Protein AF-A0A940IC10-F1 (afdb_monomer)

Nearest PDB structures (foldseek):
  9gc3-assembly1_A  TM=4.846E-01  e=5.728E+00  Saccharomyces cerevisiae
  8yt8-assembly1_B  TM=4.686E-01  e=9.907E+00  Mus musculus
  8cll-assembly1_F  TM=2.293E-01  e=1.457E+00  Homo sapiens

Organism: NCBI:txid2840789

Structure (mmCIF, N/CA/C/O backbone):
data_AF-A0A940IC10-F1
#
_entry.id   AF-A0A940IC10-F1
#
loop_
_atom_site.group_PDB
_atom_site.id
_atom_site.type_symbol
_atom_site.label_atom_id
_atom_site.label_alt_id
_atom_site.label_comp_id
_atom_site.label_asym_id
_atom_site.label_entity_id
_atom_site.label_seq_id
_atom_site.pdbx_PDB_ins_code
_atom_site.Cartn_x
_atom_site.Cartn_y
_atom_site.Cartn_z
_atom_site.occupancy
_atom_site.B_iso_or_equiv
_atom_site.auth_seq_id
_atom_site.auth_comp_id
_atom_site.auth_asym_id
_atom_site.auth_atom_id
_atom_site.pdbx_PDB_model_num
ATOM 1 N N . MET A 1 1 ? -0.201 7.926 -26.459 1.00 62.94 1 MET A N 1
ATOM 2 C CA . MET A 1 1 ? -0.019 6.772 -25.554 1.00 62.94 1 MET A CA 1
ATOM 3 C C . MET A 1 1 ? -1.287 5.943 -25.596 1.00 62.94 1 MET A C 1
ATOM 5 O O . MET A 1 1 ? -2.355 6.515 -25.414 1.00 62.94 1 MET A O 1
ATOM 9 N N . LYS A 1 2 ? -1.188 4.650 -25.915 1.00 67.69 2 LYS A N 1
ATOM 10 C CA . LYS A 1 2 ? -2.294 3.708 -25.707 1.00 67.69 2 LYS A CA 1
ATOM 11 C C . LYS A 1 2 ? -2.175 3.185 -24.280 1.00 67.69 2 LYS A C 1
ATOM 13 O O . LYS A 1 2 ? -1.069 2.871 -23.862 1.00 67.69 2 LYS A O 1
ATOM 18 N N . PHE A 1 3 ? -3.282 3.179 -23.555 1.00 80.56 3 PHE A N 1
ATOM 19 C CA . PHE A 1 3 ? -3.368 2.657 -22.197 1.00 80.56 3 PHE A CA 1
ATOM 20 C C . PHE A 1 3 ? -4.049 1.292 -22.305 1.00 80.56 3 PHE A C 1
ATOM 22 O O . PHE A 1 3 ? -5.214 1.237 -22.710 1.00 80.56 3 PHE A O 1
ATOM 29 N N . GLU A 1 4 ? -3.326 0.206 -22.030 1.00 88.19 4 GLU A N 1
ATOM 30 C CA . GLU A 1 4 ? -3.821 -1.170 -22.194 1.00 88.19 4 GLU A CA 1
ATOM 31 C C . GLU A 1 4 ? -3.599 -1.965 -20.891 1.00 88.19 4 GLU A C 1
ATOM 33 O O . GLU A 1 4 ? -2.802 -2.906 -20.846 1.00 88.19 4 GLU A O 1
ATOM 38 N N . PRO A 1 5 ? -4.305 -1.595 -19.801 1.00 93.31 5 PRO A N 1
ATOM 39 C CA . PRO A 1 5 ? -4.076 -2.175 -18.488 1.00 93.31 5 PRO A CA 1
ATOM 40 C C . PRO A 1 5 ? -4.544 -3.633 -18.434 1.00 93.31 5 PRO A C 1
ATOM 42 O O . PRO A 1 5 ? -5.677 -3.975 -18.779 1.00 93.31 5 PRO A O 1
ATOM 45 N N . GLN A 1 6 ? -3.676 -4.487 -17.913 1.00 95.69 6 GLN A N 1
ATOM 46 C CA . GLN A 1 6 ? -3.911 -5.895 -17.637 1.00 95.69 6 GLN A CA 1
ATOM 47 C C . GLN A 1 6 ? -4.359 -6.060 -16.182 1.00 95.69 6 GLN A C 1
ATOM 49 O O . GLN A 1 6 ? -3.732 -5.538 -15.258 1.00 95.69 6 GLN A O 1
ATOM 54 N N . LEU A 1 7 ? -5.462 -6.781 -15.966 1.00 97.12 7 LEU A N 1
ATOM 55 C CA . LEU A 1 7 ? -5.994 -7.065 -14.633 1.00 97.12 7 LEU A CA 1
ATOM 56 C C . LEU A 1 7 ? -5.661 -8.502 -14.233 1.00 97.12 7 LEU A C 1
ATOM 58 O O . LEU A 1 7 ? -6.086 -9.452 -14.890 1.00 97.12 7 LEU A O 1
ATOM 62 N N . HIS A 1 8 ? -4.991 -8.662 -13.096 1.00 97.50 8 HIS A N 1
ATOM 63 C CA . HIS A 1 8 ? -4.688 -9.963 -12.508 1.00 97.50 8 HIS A CA 1
ATOM 64 C C . HIS A 1 8 ? -5.331 -10.066 -11.126 1.00 97.50 8 HIS A C 1
ATOM 66 O O . HIS A 1 8 ? -5.090 -9.232 -10.254 1.00 97.50 8 HIS A O 1
ATOM 72 N N . LYS A 1 9 ? -6.144 -11.101 -10.906 1.00 97.88 9 LYS A N 1
ATOM 73 C CA . LYS A 1 9 ? -6.696 -11.419 -9.583 1.00 97.88 9 LYS A CA 1
ATOM 74 C C . LYS A 1 9 ? -5.872 -12.526 -8.945 1.00 97.88 9 LYS A C 1
ATOM 76 O O . LYS A 1 9 ? -5.768 -13.616 -9.504 1.00 97.88 9 LYS A O 1
ATOM 81 N N . LEU A 1 10 ? -5.292 -12.245 -7.785 1.00 97.81 10 LEU A N 1
ATOM 82 C CA . LEU A 1 10 ? -4.518 -13.219 -7.024 1.00 97.81 10 LEU A CA 1
ATOM 83 C C . LEU A 1 10 ? -5.440 -14.119 -6.178 1.00 97.81 10 LEU A C 1
ATOM 85 O O . LEU A 1 10 ? -6.544 -13.698 -5.823 1.00 97.81 10 LEU A O 1
ATOM 89 N N . PRO A 1 11 ? -4.993 -15.330 -5.786 1.00 98.31 11 PRO A N 1
ATOM 90 C CA . PRO A 1 11 ? -5.796 -16.249 -4.971 1.00 98.31 11 PRO A CA 1
ATOM 91 C C . PRO A 1 11 ? -6.234 -15.684 -3.611 1.00 98.31 11 PRO A C 1
ATOM 93 O O . PRO A 1 11 ? -7.239 -16.120 -3.062 1.00 98.31 11 PRO A O 1
ATOM 96 N N . ASN A 1 12 ? -5.503 -14.703 -3.072 1.00 97.00 12 ASN A N 1
ATOM 97 C CA . ASN A 1 12 ? -5.834 -14.020 -1.816 1.00 97.00 12 ASN A CA 1
ATOM 98 C C . ASN A 1 12 ? -6.856 -12.873 -1.979 1.00 97.00 12 ASN A C 1
ATOM 100 O O . ASN A 1 12 ? -7.143 -12.177 -1.009 1.00 97.00 12 ASN A O 1
ATOM 104 N N . GLY A 1 13 ? -7.375 -12.645 -3.190 1.00 96.12 13 GLY A N 1
ATOM 105 C CA . GLY A 1 13 ? -8.345 -11.591 -3.493 1.00 96.12 13 GLY A CA 1
ATOM 106 C C . GLY A 1 13 ? -7.741 -10.242 -3.897 1.00 96.12 13 GLY A C 1
ATOM 107 O O . GLY A 1 13 ? -8.487 -9.357 -4.318 1.00 96.12 13 GLY A O 1
ATOM 108 N N . LEU A 1 14 ? -6.413 -10.068 -3.835 1.00 97.38 14 LEU A N 1
ATOM 109 C CA . LEU A 1 14 ? -5.765 -8.840 -4.299 1.00 97.38 14 LEU A CA 1
ATOM 110 C C . LEU A 1 14 ? -5.892 -8.706 -5.824 1.00 97.38 14 LEU A C 1
ATOM 112 O O . LEU A 1 14 ? -5.637 -9.652 -6.571 1.00 97.38 14 LEU A O 1
ATOM 116 N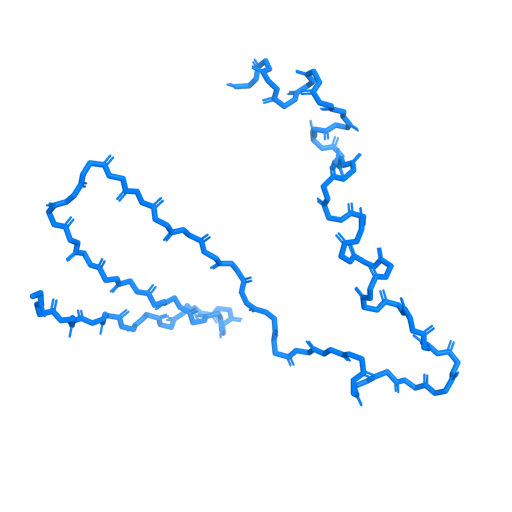 N . THR A 1 15 ? -6.260 -7.510 -6.282 1.00 97.81 15 THR A N 1
ATOM 117 C CA . THR A 1 15 ? -6.280 -7.165 -7.708 1.00 97.81 15 THR A CA 1
ATOM 118 C C . THR A 1 15 ? -5.037 -6.356 -8.054 1.00 97.81 15 THR A C 1
ATOM 120 O O . THR A 1 15 ? -4.792 -5.309 -7.458 1.00 97.81 15 THR A O 1
ATOM 123 N N . VAL A 1 16 ? -4.269 -6.836 -9.028 1.00 97.62 16 VAL A N 1
ATOM 124 C CA . VAL A 1 16 ? -3.109 -6.149 -9.599 1.00 97.62 16 VAL A CA 1
ATOM 125 C C . VAL A 1 16 ? -3.514 -5.573 -10.950 1.00 97.62 16 VAL A C 1
ATOM 127 O O . VAL A 1 16 ? -4.035 -6.293 -11.802 1.00 97.62 16 VAL A O 1
ATOM 130 N N . ILE A 1 17 ? -3.279 -4.275 -11.132 1.00 96.88 17 ILE A N 1
ATOM 131 C CA . ILE A 1 17 ? -3.461 -3.571 -12.403 1.00 96.88 17 ILE A CA 1
ATOM 132 C C . ILE A 1 17 ? -2.063 -3.266 -12.937 1.00 96.88 17 ILE A C 1
ATOM 134 O O . ILE A 1 17 ? -1.314 -2.530 -12.294 1.00 96.88 17 ILE A O 1
ATOM 138 N N . LEU A 1 18 ? -1.710 -3.857 -14.076 1.00 96.06 18 LEU A N 1
ATOM 139 C CA . LEU A 1 18 ? -0.401 -3.724 -14.708 1.00 96.06 18 LEU A CA 1
ATOM 140 C C . LEU A 1 18 ? -0.562 -3.113 -16.098 1.00 96.06 18 LEU A C 1
ATOM 142 O O . LEU A 1 18 ? -1.263 -3.673 -16.927 1.00 96.06 18 LEU A O 1
ATOM 146 N N . ASP A 1 19 ? 0.110 -2.001 -16.368 1.00 94.00 19 ASP A N 1
ATOM 147 C CA . ASP A 1 19 ? 0.138 -1.374 -17.694 1.00 94.00 19 ASP A CA 1
ATOM 148 C C . ASP A 1 19 ? 1.592 -1.325 -18.191 1.00 94.00 19 ASP A C 1
ATOM 150 O O . ASP A 1 19 ? 2.354 -0.454 -17.760 1.00 94.00 19 ASP A O 1
ATOM 154 N N . PRO A 1 20 ? 2.034 -2.306 -19.002 1.00 91.38 20 PRO A N 1
ATOM 155 C CA . PRO A 1 20 ? 3.395 -2.338 -19.523 1.00 91.38 20 PRO A CA 1
ATOM 156 C C . PRO A 1 20 ? 3.620 -1.209 -20.531 1.00 91.38 20 PRO A C 1
ATOM 158 O O . PRO A 1 20 ? 2.944 -1.128 -21.556 1.00 91.38 20 PRO A O 1
ATOM 161 N N . MET A 1 21 ? 4.613 -0.366 -20.263 1.00 90.38 21 MET A N 1
ATOM 162 C CA . MET A 1 21 ? 5.003 0.745 -21.128 1.00 90.38 21 MET A CA 1
ATOM 163 C C . MET A 1 21 ? 6.501 0.681 -21.426 1.00 90.38 21 MET A C 1
ATOM 165 O O . MET A 1 21 ? 7.287 0.294 -20.565 1.00 90.38 21 MET A O 1
ATOM 169 N N . ASP A 1 22 ? 6.897 1.099 -22.628 1.00 92.56 22 ASP A N 1
ATOM 170 C CA . ASP A 1 22 ? 8.304 1.237 -23.026 1.00 92.56 22 ASP A CA 1
ATOM 171 C C . ASP A 1 22 ? 8.883 2.550 -22.466 1.00 92.56 22 ASP A C 1
ATOM 173 O O . ASP A 1 22 ? 9.030 3.550 -23.168 1.00 92.56 22 ASP A O 1
ATOM 177 N N . LEU A 1 23 ? 9.075 2.583 -21.144 1.00 92.00 23 LEU A N 1
ATOM 178 C CA . LEU A 1 23 ? 9.594 3.722 -20.386 1.00 92.00 23 LEU A CA 1
ATOM 179 C C . LEU A 1 23 ? 10.689 3.253 -19.425 1.00 92.00 23 LEU A C 1
ATOM 181 O O . LEU A 1 23 ? 10.611 2.174 -18.848 1.00 92.00 23 LEU A O 1
ATOM 185 N N . GLU A 1 24 ? 11.672 4.116 -19.173 1.00 95.56 24 GLU A N 1
ATOM 186 C CA . GLU A 1 24 ? 12.768 3.838 -18.229 1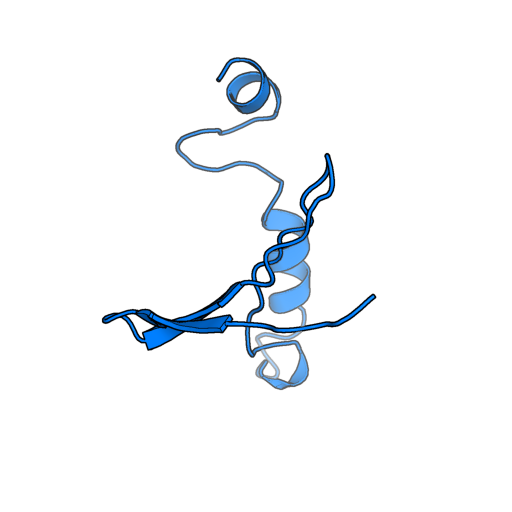.00 95.56 24 GLU A CA 1
ATOM 187 C C . GLU A 1 24 ? 12.367 3.993 -16.751 1.00 95.56 24 GLU A C 1
ATOM 189 O O . GLU A 1 24 ? 13.160 3.724 -15.850 1.00 95.56 24 GLU A O 1
ATOM 194 N N . THR A 1 25 ? 11.140 4.443 -16.477 1.00 95.75 25 THR A N 1
ATOM 195 C CA . THR A 1 25 ? 10.639 4.653 -15.115 1.00 95.75 25 THR A CA 1
ATOM 196 C C . THR A 1 25 ? 9.344 3.893 -14.884 1.00 95.75 25 THR A C 1
ATOM 198 O O . THR A 1 25 ? 8.531 3.710 -15.788 1.00 95.75 25 THR A O 1
ATOM 201 N N . VAL A 1 26 ? 9.145 3.476 -13.635 1.00 94.88 26 VAL A N 1
ATOM 202 C CA . VAL A 1 26 ? 7.932 2.807 -13.170 1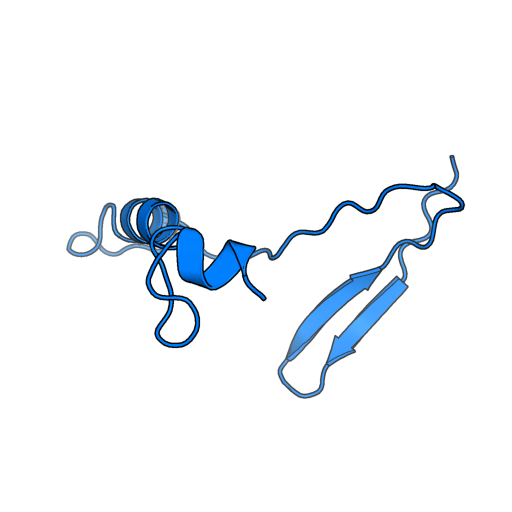.00 94.88 26 VAL A CA 1
ATOM 203 C C . VAL A 1 26 ? 7.272 3.659 -12.102 1.00 94.88 26 VAL A C 1
ATOM 205 O O . VAL A 1 26 ? 7.928 4.223 -11.228 1.00 94.88 26 VAL A O 1
ATOM 208 N N . HIS A 1 27 ? 5.946 3.700 -12.146 1.00 95.06 27 HIS A N 1
ATOM 209 C CA . HIS A 1 27 ? 5.128 4.238 -11.077 1.00 95.06 27 HIS A CA 1
ATOM 210 C C . HIS A 1 27 ? 4.302 3.105 -10.466 1.00 95.06 27 HIS A C 1
ATOM 212 O O . HIS A 1 27 ? 3.575 2.402 -11.165 1.00 95.06 27 HIS A O 1
ATOM 218 N N . PHE A 1 28 ? 4.407 2.943 -9.150 1.00 95.88 28 PHE A N 1
ATOM 219 C CA . PHE A 1 28 ? 3.750 1.880 -8.401 1.00 95.88 28 PHE A C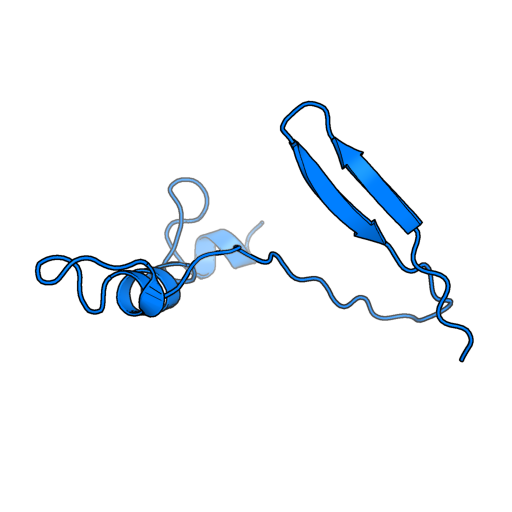A 1
ATOM 220 C C . PHE A 1 28 ? 2.930 2.469 -7.254 1.00 95.88 28 PHE A C 1
ATOM 222 O O . PHE A 1 28 ? 3.366 3.402 -6.580 1.00 95.88 28 PHE A O 1
ATOM 229 N N . LYS A 1 29 ? 1.737 1.913 -7.025 1.00 96.19 29 LYS A N 1
ATOM 230 C CA . LYS A 1 29 ? 0.849 2.289 -5.921 1.00 96.19 29 LYS A CA 1
ATOM 231 C C . LYS A 1 29 ? 0.199 1.054 -5.315 1.00 96.19 29 LYS A C 1
ATOM 233 O O . LYS A 1 29 ? -0.200 0.142 -6.034 1.00 96.19 29 LYS A O 1
ATOM 238 N N . VAL A 1 30 ? 0.012 1.094 -3.999 1.00 95.56 30 VAL A N 1
ATOM 239 C CA . VAL A 1 30 ? -0.894 0.203 -3.269 1.00 95.56 30 VAL A CA 1
ATOM 240 C C . VAL A 1 30 ? -2.114 1.025 -2.874 1.00 95.56 30 VAL A C 1
ATOM 242 O O . VAL A 1 30 ? -1.976 2.107 -2.307 1.00 95.56 30 VAL A O 1
ATOM 245 N N . LEU A 1 31 ? -3.302 0.536 -3.217 1.00 95.69 31 LEU A N 1
ATOM 246 C CA . LEU A 1 31 ? -4.570 1.215 -2.966 1.00 95.69 31 LEU A CA 1
ATOM 247 C C . LEU A 1 31 ? -5.375 0.406 -1.953 1.00 95.69 31 LEU A C 1
ATOM 249 O O . LEU A 1 31 ? -5.574 -0.795 -2.130 1.00 95.69 31 LEU A O 1
ATOM 253 N N . PHE A 1 32 ? -5.871 1.080 -0.922 1.00 93.75 32 PHE A N 1
ATOM 254 C CA . PHE A 1 32 ? -6.770 0.496 0.064 1.00 93.75 32 PHE A CA 1
ATOM 255 C C . PHE A 1 32 ? -8.176 1.046 -0.171 1.00 93.75 32 PHE A C 1
ATOM 257 O O . PHE A 1 32 ? -8.364 2.254 -0.281 1.00 93.75 32 PHE A O 1
ATOM 264 N N . CYS A 1 33 ? -9.173 0.165 -0.251 1.00 94.69 33 CYS A N 1
ATOM 265 C CA . CYS A 1 33 ? -10.578 0.557 -0.396 1.00 94.69 33 CYS A CA 1
ATOM 266 C C . CYS A 1 33 ? -11.191 0.919 0.969 1.00 94.69 33 CYS A C 1
ATOM 268 O O . CYS A 1 33 ? -12.196 0.339 1.364 1.00 94.69 33 CYS A O 1
ATOM 270 N N . THR A 1 34 ? -10.543 1.825 1.702 1.00 94.44 34 THR A N 1
ATOM 271 C CA . THR A 1 34 ? -10.957 2.306 3.028 1.00 94.44 34 THR A CA 1
ATOM 272 C C . THR A 1 34 ? -10.510 3.754 3.209 1.00 94.44 34 THR A C 1
ATOM 274 O O . THR A 1 34 ? -9.568 4.202 2.549 1.00 94.44 34 THR A O 1
ATOM 277 N N . GLY A 1 35 ? -11.145 4.487 4.115 1.00 96.19 35 GLY A N 1
ATOM 278 C CA . GLY A 1 35 ? -10.691 5.812 4.522 1.00 96.19 35 GLY A CA 1
ATOM 279 C C . GLY A 1 35 ? -11.425 6.345 5.747 1.00 96.19 35 GLY A C 1
ATOM 280 O O . GLY A 1 35 ? -12.148 5.613 6.414 1.00 96.19 35 GLY A O 1
ATOM 281 N N . SER A 1 36 ? -11.309 7.652 5.995 1.00 96.31 36 SER A N 1
ATOM 282 C CA . SER A 1 36 ? -11.968 8.318 7.131 1.00 96.31 36 SER A CA 1
ATOM 283 C C . SER A 1 36 ? -13.491 8.153 7.156 1.00 96.31 36 SER A C 1
ATOM 285 O O . SER A 1 36 ? -14.104 8.193 8.216 1.00 96.31 36 SER A O 1
ATOM 287 N N . ARG A 1 37 ? -14.122 7.924 5.996 1.00 96.75 37 ARG A N 1
ATOM 288 C CA . ARG A 1 37 ? -15.559 7.623 5.895 1.00 96.75 37 ARG A CA 1
ATOM 289 C C . ARG A 1 37 ? -15.945 6.308 6.581 1.00 96.75 37 ARG A C 1
ATOM 291 O O . ARG A 1 37 ? -17.090 6.165 6.992 1.00 96.75 37 ARG A O 1
ATOM 298 N N . ASP A 1 38 ? -15.018 5.362 6.655 1.00 97.38 38 ASP A N 1
ATOM 299 C CA . 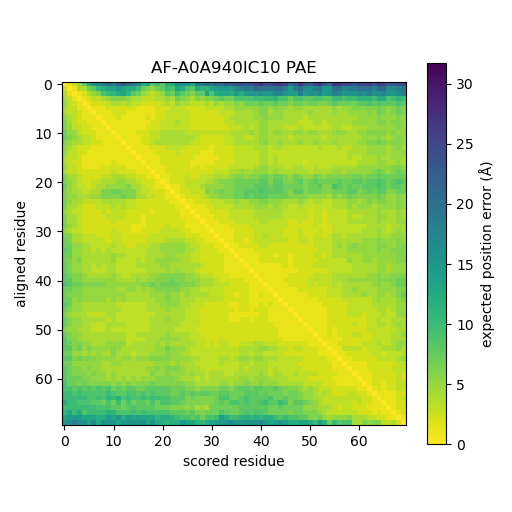ASP A 1 38 ? -15.246 4.024 7.200 1.00 97.38 38 ASP A CA 1
ATOM 300 C C . ASP A 1 38 ? -14.921 3.952 8.708 1.00 97.38 38 ASP A C 1
ATOM 302 O O . ASP A 1 38 ? -15.105 2.908 9.333 1.00 97.38 38 ASP A O 1
ATOM 306 N N . GLU A 1 39 ? -14.462 5.059 9.306 1.00 97.94 39 GLU A N 1
ATOM 307 C CA . GLU A 1 39 ? -14.148 5.165 10.733 1.00 97.94 39 GLU A CA 1
ATOM 308 C C . GLU A 1 39 ? -15.415 5.324 11.586 1.00 97.94 39 GLU A C 1
ATOM 310 O O . GLU A 1 39 ? -16.345 6.062 11.248 1.00 97.94 39 GLU A O 1
ATOM 315 N N . LYS A 1 40 ? -15.435 4.672 12.752 1.00 97.88 40 LYS A N 1
ATOM 316 C CA . LYS A 1 40 ? -16.450 4.919 13.787 1.00 97.88 40 LYS A CA 1
ATOM 317 C C . LYS A 1 40 ? -16.161 6.216 14.557 1.00 97.88 40 LYS A C 1
ATOM 319 O O . LYS A 1 40 ? -15.021 6.675 14.585 1.00 97.88 40 LYS A O 1
ATOM 324 N N . PRO A 1 41 ? -17.140 6.760 15.306 1.00 97.69 41 PRO A N 1
ATOM 325 C CA . PRO A 1 41 ? -16.935 7.968 16.110 1.00 97.69 41 PRO A CA 1
ATOM 326 C C . PRO A 1 41 ? -15.761 7.921 17.098 1.00 97.69 41 PRO A C 1
ATOM 328 O O . PRO A 1 41 ? -15.173 8.951 17.407 1.00 97.69 41 PRO A O 1
ATOM 331 N N . ASN A 1 42 ? -15.409 6.735 17.598 1.00 97.56 42 ASN A N 1
ATOM 332 C CA . ASN A 1 42 ? -14.275 6.518 18.501 1.00 97.56 42 ASN A CA 1
ATOM 333 C C . ASN A 1 42 ? -12.957 6.169 17.778 1.00 97.56 42 ASN A C 1
ATOM 335 O O . ASN A 1 42 ? -11.963 5.885 18.439 1.00 97.56 42 ASN A O 1
ATOM 339 N N . GLU A 1 43 ? -12.960 6.153 16.447 1.00 97.56 43 GLU A N 1
ATOM 340 C CA . GLU A 1 43 ? -11.851 5.771 15.562 1.00 97.56 43 GLU A CA 1
ATOM 341 C C . GLU A 1 43 ? -11.419 6.939 14.653 1.00 97.56 43 GLU A C 1
ATOM 343 O O . GLU A 1 43 ? -10.532 6.779 13.816 1.00 97.56 43 GLU A O 1
ATOM 348 N N . TYR A 1 44 ? -12.031 8.120 14.800 1.00 97.62 44 TYR A N 1
ATOM 349 C CA . TYR A 1 44 ? -11.747 9.256 13.932 1.00 97.62 44 TYR A CA 1
ATOM 350 C C . TYR A 1 44 ? -10.273 9.663 13.946 1.00 97.62 44 TYR A C 1
ATOM 352 O O . TYR A 1 44 ? -9.673 9.893 14.998 1.00 97.62 44 TYR A O 1
ATOM 360 N N . GLY A 1 45 ? -9.706 9.784 12.746 1.00 97.12 45 GLY A N 1
ATOM 361 C CA . GLY A 1 45 ? -8.305 10.127 12.524 1.00 97.12 45 GLY A CA 1
ATOM 362 C C . GLY A 1 45 ? -7.361 8.926 12.477 1.00 97.12 45 GLY A C 1
ATOM 363 O O . GLY A 1 45 ? -6.179 9.126 12.192 1.00 97.12 45 GLY A O 1
ATOM 364 N N . LEU A 1 46 ? -7.840 7.694 12.698 1.00 96.81 46 LEU A N 1
ATOM 365 C CA . LEU A 1 46 ? -6.993 6.498 12.640 1.00 96.81 46 LEU A CA 1
ATOM 366 C C . LEU A 1 46 ? -6.395 6.260 11.252 1.00 96.81 46 LEU A C 1
ATOM 368 O O . LEU A 1 46 ? -5.213 5.952 11.158 1.00 96.81 46 LEU A O 1
ATOM 372 N N . THR A 1 47 ? -7.153 6.452 10.174 1.00 96.62 47 THR A N 1
ATOM 373 C CA . THR A 1 47 ? -6.660 6.298 8.796 1.00 96.62 47 THR A CA 1
ATOM 374 C C . THR A 1 47 ? -5.504 7.256 8.533 1.00 96.62 47 THR A C 1
ATOM 376 O O . THR A 1 47 ? -4.464 6.847 8.018 1.00 96.62 47 THR A O 1
ATOM 379 N N . HIS A 1 48 ? -5.657 8.524 8.926 1.00 96.44 48 HIS A N 1
ATOM 380 C CA . HIS A 1 48 ? -4.603 9.523 8.761 1.00 96.44 48 HIS A CA 1
ATOM 381 C C . HIS A 1 48 ? -3.405 9.216 9.663 1.00 96.44 48 HIS A C 1
ATOM 383 O O . HIS A 1 48 ? -2.259 9.296 9.234 1.00 96.44 48 HIS A O 1
ATOM 389 N N . PHE A 1 49 ? -3.643 8.793 10.904 1.00 96.50 49 PHE A N 1
ATOM 390 C CA . PHE A 1 49 ? -2.567 8.347 11.781 1.00 96.50 49 PHE A CA 1
ATOM 391 C C . PHE A 1 49 ? -1.783 7.181 11.159 1.00 96.50 49 PHE A C 1
ATOM 393 O O . PHE A 1 49 ? -0.556 7.229 11.103 1.00 96.50 49 PHE A O 1
ATOM 400 N N . CYS A 1 50 ? -2.469 6.169 10.622 1.00 95.12 50 CYS A N 1
ATOM 401 C CA . CYS A 1 50 ? -1.843 5.057 9.913 1.00 95.12 50 CYS A CA 1
ATOM 402 C C . CYS A 1 50 ? -1.009 5.534 8.717 1.00 95.12 50 CYS A C 1
ATOM 404 O O . CYS A 1 50 ? 0.128 5.089 8.582 1.00 95.12 50 CYS A O 1
ATOM 406 N N . GLU A 1 51 ? -1.522 6.461 7.901 1.00 94.75 51 GLU A N 1
ATOM 407 C CA . GLU A 1 51 ? -0.787 7.081 6.786 1.00 94.75 51 GLU A CA 1
ATOM 408 C C . GLU A 1 51 ? 0.566 7.654 7.243 1.00 94.75 51 GLU A C 1
ATOM 410 O O . GLU A 1 51 ? 1.601 7.345 6.649 1.00 94.75 51 GLU A O 1
ATOM 415 N N . HIS A 1 52 ? 0.586 8.413 8.345 1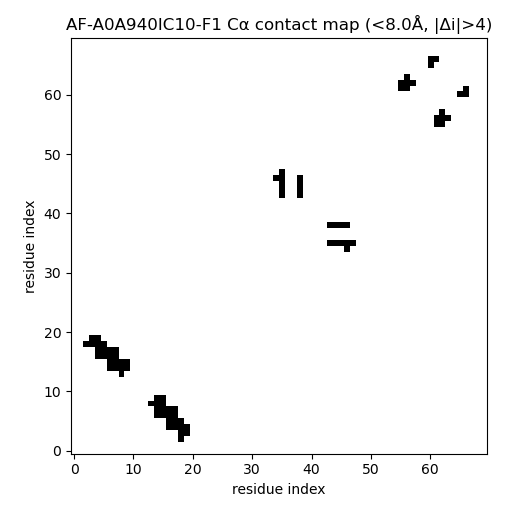.00 94.62 52 HIS A N 1
ATOM 416 C CA . HIS A 1 52 ? 1.828 8.966 8.908 1.00 94.62 52 HIS A CA 1
ATOM 417 C C . HIS A 1 52 ? 2.810 7.895 9.382 1.00 94.62 52 HIS A C 1
ATOM 419 O O . HIS A 1 52 ? 4.022 8.128 9.370 1.00 94.62 52 HIS A O 1
ATOM 425 N N . MET A 1 53 ? 2.303 6.736 9.802 1.00 94.81 53 MET A N 1
ATOM 426 C CA . MET A 1 53 ? 3.108 5.642 10.341 1.00 94.81 53 MET A CA 1
ATOM 427 C C . MET A 1 53 ? 3.666 4.702 9.268 1.00 94.81 53 MET A C 1
ATOM 429 O O . MET A 1 53 ? 4.693 4.071 9.521 1.00 94.81 53 MET A O 1
ATOM 433 N N . LEU A 1 54 ? 3.070 4.642 8.069 1.00 91.62 54 LEU A N 1
ATOM 434 C CA . LEU A 1 54 ? 3.491 3.729 6.991 1.00 91.62 54 LEU A CA 1
ATOM 435 C C . LEU A 1 54 ? 4.983 3.847 6.635 1.00 91.62 54 LEU A C 1
ATOM 437 O O . LEU A 1 54 ? 5.610 2.852 6.282 1.00 91.62 54 LEU A O 1
ATOM 441 N N . CYS A 1 55 ? 5.561 5.043 6.771 1.00 90.12 55 CYS A N 1
ATOM 442 C CA . CYS A 1 55 ? 6.955 5.326 6.413 1.00 90.12 55 CYS A CA 1
ATOM 443 C C . CYS A 1 55 ? 7.880 5.528 7.627 1.00 90.12 55 CYS A C 1
ATOM 445 O O . CYS A 1 55 ? 8.961 6.099 7.481 1.00 90.12 55 CYS A O 1
ATOM 447 N N . LYS A 1 56 ? 7.468 5.123 8.837 1.00 92.75 56 LYS A N 1
ATOM 448 C CA . LYS A 1 56 ? 8.271 5.310 10.064 1.00 92.75 56 LYS A CA 1
ATOM 449 C C . LYS A 1 56 ? 9.148 4.119 10.435 1.00 92.75 56 LYS A C 1
ATOM 451 O O . LYS A 1 56 ? 9.946 4.250 11.355 1.00 92.75 56 LYS A O 1
ATOM 456 N N . GLY A 1 57 ? 9.033 3.009 9.715 1.00 93.12 57 GLY A N 1
ATOM 457 C CA . GLY A 1 57 ? 9.840 1.812 9.923 1.00 93.12 57 GLY A CA 1
ATOM 458 C C . GLY A 1 57 ? 8.989 0.550 10.001 1.00 93.12 57 GLY A C 1
ATOM 459 O O . GLY A 1 57 ? 7.777 0.589 10.209 1.00 93.12 57 GLY A O 1
ATOM 460 N N . THR A 1 58 ? 9.642 -0.590 9.820 1.00 94.56 58 THR A N 1
ATOM 461 C CA . THR A 1 58 ? 9.059 -1.932 9.927 1.00 94.56 58 THR A CA 1
ATOM 462 C C . THR A 1 58 ? 9.958 -2.807 10.805 1.00 94.56 58 THR A C 1
ATOM 464 O O . THR A 1 58 ? 11.123 -2.469 10.995 1.00 94.56 58 THR A O 1
ATOM 467 N N . PRO A 1 59 ? 9.500 -3.970 11.303 1.00 95.44 59 PRO A N 1
ATOM 468 C CA . PRO A 1 59 ? 10.366 -4.868 12.073 1.00 95.44 59 PRO A CA 1
ATOM 469 C C . PRO A 1 59 ? 11.635 -5.318 11.328 1.00 95.44 59 PRO A C 1
ATOM 471 O O . PRO A 1 59 ? 12.637 -5.623 11.964 1.00 95.44 59 PRO A O 1
ATOM 474 N N . ARG A 1 60 ? 11.592 -5.370 9.988 1.00 94.44 60 ARG A N 1
ATOM 475 C CA . ARG A 1 60 ? 12.750 -5.703 9.143 1.00 94.44 60 ARG A CA 1
ATOM 476 C C . ARG A 1 60 ? 13.646 -4.490 8.880 1.00 94.44 60 ARG A C 1
ATOM 478 O O . ARG A 1 60 ? 14.858 -4.648 8.837 1.00 94.44 60 ARG A O 1
ATOM 485 N N . PHE A 1 61 ? 13.045 -3.315 8.709 1.00 95.31 61 PHE A N 1
ATOM 486 C CA . PHE A 1 61 ? 13.722 -2.049 8.420 1.00 95.31 61 PHE A CA 1
ATOM 487 C C . PHE A 1 61 ? 13.274 -0.990 9.440 1.00 95.31 61 PHE A C 1
ATOM 489 O O . PHE A 1 61 ? 12.353 -0.219 9.148 1.00 95.31 61 PHE A O 1
ATOM 496 N N . PRO A 1 62 ? 13.814 -1.008 10.673 1.00 93.56 62 PRO A N 1
ATOM 497 C CA . PRO A 1 62 ? 13.306 -0.192 11.779 1.00 93.56 62 PRO A CA 1
ATOM 498 C C . PRO A 1 62 ? 13.539 1.310 11.598 1.00 93.56 62 PRO A C 1
ATOM 500 O O . PRO A 1 62 ? 12.806 2.114 12.168 1.00 93.56 62 PRO A O 1
ATOM 503 N N . ASP A 1 63 ? 14.539 1.694 10.811 1.00 93.25 63 ASP A N 1
ATOM 504 C CA . ASP A 1 63 ? 14.886 3.086 10.556 1.00 93.25 63 ASP A CA 1
ATOM 505 C C . ASP A 1 63 ? 15.366 3.300 9.115 1.00 93.25 63 ASP A C 1
ATOM 507 O O . ASP A 1 63 ? 15.535 2.364 8.330 1.00 93.25 63 ASP A O 1
ATOM 511 N N . ARG A 1 64 ? 15.602 4.565 8.760 1.00 88.88 64 ARG A N 1
ATOM 512 C CA . ARG A 1 64 ? 16.048 4.952 7.420 1.00 88.88 64 ARG A CA 1
ATOM 513 C C . ARG A 1 64 ? 17.377 4.301 7.017 1.00 88.88 64 ARG A C 1
ATOM 515 O O . ARG A 1 64 ? 17.500 3.897 5.868 1.00 88.88 64 ARG A O 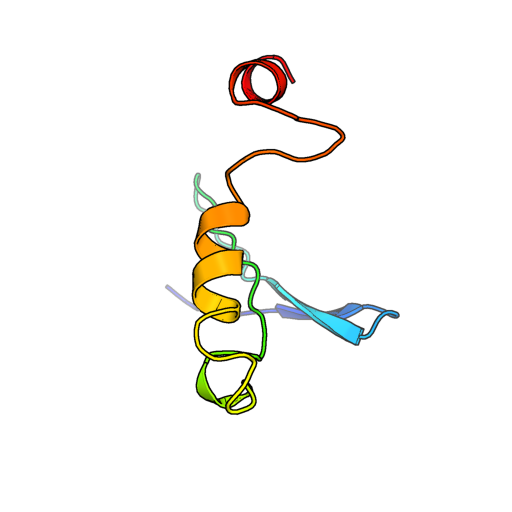1
ATOM 522 N N . LYS A 1 65 ? 18.343 4.185 7.935 1.00 90.38 65 LYS A N 1
ATOM 523 C CA . LYS A 1 65 ? 19.668 3.629 7.617 1.00 90.38 65 LYS A CA 1
ATOM 524 C C . LYS A 1 65 ? 19.557 2.155 7.257 1.00 90.38 65 LYS A C 1
ATOM 526 O O . LYS A 1 65 ? 20.072 1.735 6.230 1.00 90.38 65 LYS A O 1
ATOM 531 N N . SER A 1 66 ? 18.786 1.405 8.044 1.00 90.75 66 SER A N 1
ATOM 532 C CA . SER A 1 66 ? 18.543 -0.017 7.789 1.00 90.75 66 SER A CA 1
ATOM 533 C C . SER A 1 66 ? 17.891 -0.292 6.427 1.00 90.75 66 SER A C 1
ATOM 535 O O . SER A 1 66 ? 18.095 -1.362 5.866 1.00 90.75 66 SER A O 1
ATOM 537 N N . ALA A 1 67 ? 17.116 0.661 5.895 1.00 88.88 67 ALA A N 1
ATOM 538 C CA . ALA A 1 67 ? 16.503 0.561 4.573 1.00 88.88 67 ALA A CA 1
ATOM 539 C C . ALA A 1 67 ? 17.451 0.974 3.431 1.00 88.88 67 ALA A C 1
ATOM 541 O O . ALA A 1 67 ? 17.316 0.454 2.331 1.00 88.88 67 ALA A O 1
ATOM 542 N N . GLU A 1 68 ? 18.377 1.908 3.669 1.00 90.38 68 GLU A N 1
ATOM 543 C CA . GLU A 1 68 ? 19.356 2.376 2.670 1.00 90.38 68 GLU A CA 1
ATOM 544 C C . GLU A 1 68 ? 20.520 1.391 2.470 1.00 90.38 68 GLU A C 1
ATOM 546 O O . GLU A 1 68 ? 21.140 1.385 1.410 1.00 90.38 68 GLU A O 1
ATOM 551 N N . GLU A 1 69 ? 20.822 0.570 3.478 1.00 90.06 69 GLU A N 1
ATOM 552 C CA . GLU A 1 69 ? 21.886 -0.444 3.436 1.00 90.06 69 GLU A CA 1
ATOM 553 C C . GLU A 1 69 ? 21.449 -1.785 2.802 1.00 90.06 69 GLU A C 1
ATOM 555 O O . GLU A 1 69 ? 22.282 -2.683 2.663 1.00 90.06 69 GLU A O 1
ATOM 560 N N . TYR A 1 70 ? 20.167 -1.932 2.439 1.00 80.25 70 TYR A N 1
ATOM 561 C CA . TYR A 1 70 ? 19.597 -3.128 1.799 1.00 80.25 70 TYR A CA 1
ATOM 562 C C . TYR A 1 70 ? 19.671 -3.058 0.271 1.00 80.25 70 TYR A C 1
ATOM 564 O O . TYR A 1 70 ? 20.138 -4.053 -0.331 1.00 80.25 70 TYR A O 1
#

InterPro domains:
  IPR011249 Metalloenzyme, LuxS/M16 peptidase-like [SSF63411] (4-65)
  IPR011765 Peptidase M16, N-terminal [PF00675] (24-68)
  IPR050626 Peptidase M16 [PTHR43690] (6-69)

Solvent-accessible surface area (backbone atoms only — not comparable to full-atom values): 4923 Å² total; per-residue (Å²): 135,88,88,71,70,42,80,46,77,46,98,88,69,52,74,46,80,46,64,91,68,101,59,99,72,85,89,86,84,87,86,71,102,71,49,74,87,74,45,51,92,93,41,70,62,48,57,60,5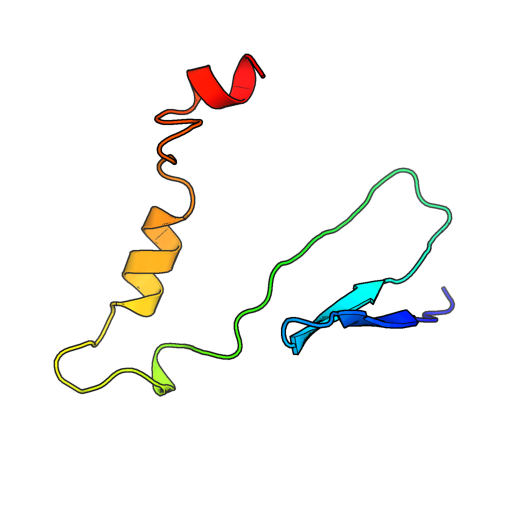2,49,61,69,46,71,82,62,45,44,98,90,30,60,42,72,65,59,56,74,77,107

Foldseek 3Di:
DDFDWDWDQDPVRDIDTDTDD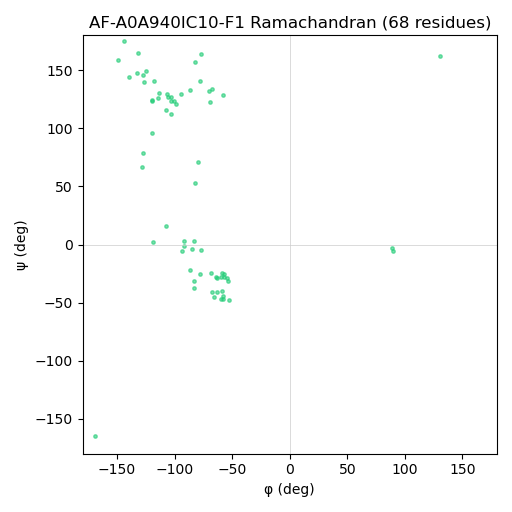PDPDDDDDDDDPDDQVNADPVCHCVRVVVVVCPPCADPQGNHDVSVVVD

Sequence (70 aa):
MKFEPQLHKLPNGLTVILDPMDLETVHFKVLFCTGSRDEKPNEYGLTHFCEHMLCKGTPRFPDRKSAEEY

Mean predicted aligned error: 4.44 Å

Secondary structure (DSSP, 8-state):
----PEEEE-TTSPEEEE---S-S--------S--GGG--TTTTTHHHHHHHHTTS--SSS-SHHHHHT-

Radius of gyration: 17.05 Å; Cα contacts (8 Å, |Δi|>4): 42; chains: 1; bounding box: 39×26×44 Å

pLDDT: mean 93.62, std 6.0, range [62.94, 98.31]